Protein AF-A0A2I0J8T8-F1 (afdb_monomer_lite)

Foldseek 3Di:
DDDDPPPPPDPDQDFCVVWKDWDDDPPQWDQDDRRNDIGWDQDPVGTTDMDTPDADPDDDDDDDDWDDAAAPAPDKDKDKDWDDDDDIDIDIDIDHGHNHDDGD

Radius of gyration: 17.49 Å; chains: 1; bounding box: 61×31×38 Å

Sequence (104 aa):
MLVMISLLVAPSTGNFYQDFDIMWGDGRAKILNNGELLTLSLDKASGSGFQSKNQYLFGNIDMQIKLVPRNSAGTVTAYYMRSEGMAWDEIDFERQGATVSHVV

Structure (mmCIF, N/CA/C/O backbone):
data_AF-A0A2I0J8T8-F1
#
_entry.id   AF-A0A2I0J8T8-F1
#
loop_
_atom_site.group_PDB
_atom_site.id
_atom_site.type_symbol
_atom_site.label_atom_id
_atom_site.label_alt_id
_atom_site.label_comp_id
_atom_site.label_asym_id
_atom_site.label_entity_id
_atom_site.label_seq_id
_atom_site.pdbx_PDB_ins_code
_atom_site.Cartn_x
_atom_site.Cartn_y
_atom_site.Cartn_z
_atom_site.occupancy
_atom_site.B_iso_or_equiv
_atom_site.auth_seq_id
_atom_site.auth_comp_id
_atom_site.auth_asym_id
_atom_site.auth_atom_id
_atom_site.pdbx_PDB_model_num
ATOM 1 N N . MET A 1 1 ? -46.790 -12.731 14.533 1.00 46.28 1 MET A N 1
ATOM 2 C CA . MET A 1 1 ? -46.342 -11.585 13.716 1.00 46.28 1 MET A CA 1
ATOM 3 C C . MET A 1 1 ? -44.829 -11.512 13.839 1.00 46.28 1 MET A C 1
ATOM 5 O O . MET A 1 1 ? -44.342 -11.145 14.898 1.00 46.28 1 MET A O 1
ATOM 9 N N . LEU A 1 2 ? -44.097 -12.003 12.836 1.00 45.06 2 LEU A N 1
ATOM 10 C CA . LEU A 1 2 ? -42.633 -11.974 12.823 1.00 45.06 2 LEU A CA 1
ATOM 11 C C . LEU A 1 2 ? -42.210 -10.560 12.405 1.00 45.06 2 LEU A C 1
ATOM 13 O O . LEU A 1 2 ? -42.521 -10.139 11.293 1.00 45.06 2 LEU A O 1
ATOM 17 N N . VAL A 1 3 ? -41.583 -9.802 13.303 1.00 49.06 3 VAL A N 1
ATOM 18 C CA . VAL A 1 3 ? -41.087 -8.456 12.989 1.00 49.06 3 VAL A CA 1
ATOM 19 C C . VAL A 1 3 ? -39.711 -8.615 12.347 1.00 49.06 3 VAL A C 1
ATOM 21 O O . VAL A 1 3 ? -38.715 -8.806 13.036 1.00 49.06 3 VAL A O 1
ATOM 24 N N . ME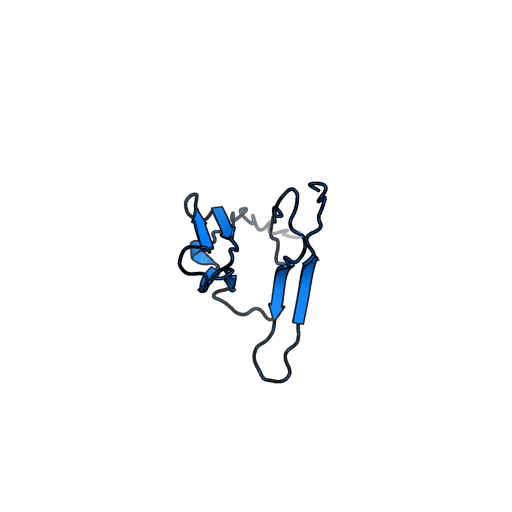T A 1 4 ? -39.663 -8.591 11.015 1.00 57.09 4 MET A N 1
ATOM 25 C CA . MET A 1 4 ? -38.415 -8.427 10.268 1.00 57.09 4 MET A CA 1
ATOM 26 C C . MET A 1 4 ? -37.959 -6.975 10.442 1.00 57.09 4 MET A C 1
ATOM 28 O O . MET A 1 4 ? -38.524 -6.070 9.834 1.00 57.09 4 MET A O 1
ATOM 32 N N . ILE A 1 5 ? -36.969 -6.742 11.305 1.00 65.81 5 ILE A N 1
ATOM 33 C CA . ILE A 1 5 ? -36.258 -5.462 11.353 1.00 65.81 5 ILE A CA 1
ATOM 34 C C . ILE A 1 5 ? -35.307 -5.452 10.157 1.00 65.81 5 ILE A C 1
ATOM 36 O O . ILE A 1 5 ? -34.249 -6.079 10.183 1.00 65.81 5 ILE A O 1
ATOM 40 N N . SER A 1 6 ? -35.699 -4.771 9.086 1.00 62.75 6 SER A N 1
ATOM 41 C CA . SER A 1 6 ? -34.818 -4.485 7.957 1.00 62.75 6 SER A CA 1
ATOM 42 C C . SER A 1 6 ? -33.795 -3.440 8.406 1.00 62.75 6 SER A C 1
ATOM 44 O O . SER A 1 6 ? -34.088 -2.246 8.464 1.00 62.75 6 SER A O 1
ATOM 46 N N . LEU A 1 7 ? -32.591 -3.888 8.762 1.00 64.12 7 LEU A N 1
ATOM 47 C CA . LEU A 1 7 ? -31.442 -3.008 8.950 1.00 64.12 7 LEU A CA 1
ATOM 48 C C . LEU A 1 7 ? -31.077 -2.416 7.585 1.00 64.12 7 LEU A C 1
ATOM 50 O O . LEU A 1 7 ? -30.547 -3.106 6.717 1.00 64.12 7 LEU A O 1
ATOM 54 N N . LEU A 1 8 ? -31.395 -1.137 7.387 1.00 57.38 8 LEU A N 1
ATOM 55 C CA . LEU A 1 8 ? -30.875 -0.353 6.272 1.00 57.38 8 LEU A CA 1
ATOM 56 C C . LEU A 1 8 ? -29.373 -0.161 6.504 1.00 57.38 8 LEU A C 1
ATOM 58 O O . LEU A 1 8 ? -28.953 0.772 7.185 1.00 57.38 8 LEU A O 1
ATOM 62 N N . VAL A 1 9 ? -28.563 -1.071 5.969 1.00 62.88 9 VAL A N 1
ATOM 63 C CA . VAL A 1 9 ? -27.120 -0.857 5.859 1.00 62.88 9 VAL A CA 1
ATOM 64 C C . VAL A 1 9 ? -26.930 0.160 4.740 1.00 62.88 9 VAL A C 1
ATOM 66 O O . VAL A 1 9 ? -27.080 -0.162 3.563 1.00 62.88 9 VAL A O 1
ATOM 69 N N . ALA A 1 10 ? -26.679 1.418 5.106 1.00 58.41 10 ALA A N 1
ATOM 70 C CA . ALA A 1 10 ? -26.243 2.409 4.135 1.00 58.41 10 ALA A CA 1
ATOM 71 C C . ALA A 1 10 ? -24.920 1.919 3.521 1.00 58.41 10 ALA A C 1
ATOM 73 O O . ALA A 1 10 ? -24.044 1.486 4.276 1.00 58.41 10 ALA A O 1
ATOM 74 N N . PRO A 1 11 ? -24.748 1.958 2.189 1.00 55.84 11 PRO A N 1
ATOM 75 C CA . PRO A 1 11 ? -23.462 1.641 1.593 1.00 55.84 11 PRO A CA 1
ATOM 76 C C . PRO A 1 11 ? -22.453 2.691 2.068 1.00 55.84 11 PRO A C 1
ATOM 78 O O . PRO A 1 11 ? -22.497 3.839 1.630 1.00 55.84 11 PRO A O 1
ATOM 81 N N . SER A 1 12 ? -21.567 2.326 2.995 1.00 60.94 12 SER A N 1
ATOM 82 C CA . SER A 1 12 ? -20.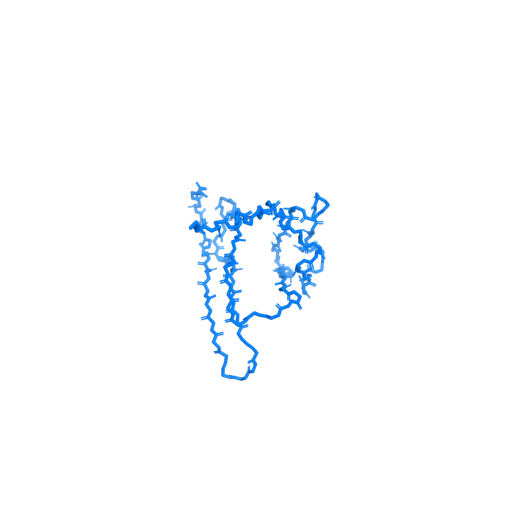395 3.145 3.279 1.00 60.94 12 SER A CA 1
ATOM 83 C C . SER A 1 12 ? -19.392 2.887 2.165 1.00 60.94 12 SER A C 1
ATOM 85 O O . SER A 1 12 ? -18.817 1.804 2.072 1.00 60.94 12 SER A O 1
ATOM 87 N N . THR A 1 13 ? -19.188 3.869 1.297 1.00 70.44 13 THR A N 1
ATOM 88 C CA . THR A 1 13 ? -18.008 3.887 0.435 1.00 70.44 13 THR A CA 1
ATOM 89 C C . THR A 1 13 ? -16.785 3.989 1.345 1.00 70.44 13 THR A C 1
ATOM 91 O O . THR A 1 13 ? -16.658 4.978 2.070 1.00 70.44 13 THR A O 1
ATOM 94 N N . GLY A 1 14 ? -15.938 2.955 1.360 1.00 83.62 14 GLY A N 1
ATOM 95 C CA . GLY A 1 14 ? -14.708 2.944 2.158 1.00 83.62 14 GLY A CA 1
ATOM 96 C C . GLY A 1 14 ? -13.821 4.147 1.834 1.00 83.62 14 GLY A C 1
ATOM 97 O O . GLY A 1 14 ? -13.859 4.670 0.716 1.00 83.62 14 GLY A O 1
ATOM 98 N N . ASN A 1 15 ? -13.044 4.610 2.812 1.00 95.12 15 ASN A N 1
ATOM 99 C CA . ASN A 1 15 ? -12.185 5.778 2.651 1.00 95.12 15 ASN A CA 1
ATOM 100 C C . ASN A 1 15 ? -10.770 5.444 3.117 1.00 95.12 15 ASN A C 1
ATOM 102 O O . ASN A 1 15 ? -10.523 5.225 4.302 1.00 95.12 15 ASN A O 1
ATOM 106 N N . PHE A 1 16 ? -9.809 5.481 2.197 1.00 97.12 16 PHE A N 1
ATOM 107 C CA . PHE A 1 16 ? -8.430 5.098 2.486 1.00 97.12 16 PHE A CA 1
ATOM 108 C C . PHE A 1 16 ? -7.784 5.936 3.596 1.00 97.12 16 PHE A C 1
ATOM 110 O O . PHE A 1 16 ? -6.950 5.403 4.319 1.00 97.12 16 PHE A O 1
ATOM 117 N N . TYR A 1 17 ? -8.177 7.204 3.795 1.00 97.56 17 TYR A N 1
ATOM 118 C CA . TYR A 1 17 ? -7.668 7.995 4.923 1.00 97.56 17 TYR A CA 1
ATOM 119 C C . TYR A 1 17 ? -8.192 7.517 6.272 1.00 97.56 17 TYR A C 1
ATOM 121 O O . TYR A 1 17 ? -7.548 7.768 7.289 1.00 97.56 17 TYR A O 1
ATOM 129 N N . GLN A 1 18 ? -9.364 6.890 6.312 1.00 96.44 18 GLN A N 1
ATOM 130 C CA . GLN A 1 18 ? -9.953 6.370 7.542 1.00 96.44 18 GLN A CA 1
ATOM 131 C C . GLN A 1 18 ? -9.376 4.996 7.861 1.00 96.44 18 GLN A C 1
ATOM 133 O O . GLN A 1 18 ? -8.946 4.783 8.994 1.00 96.44 18 GLN A O 1
ATOM 138 N N . ASP A 1 19 ? -9.266 4.136 6.852 1.00 95.75 19 ASP A N 1
ATOM 139 C CA . ASP A 1 19 ? -9.067 2.700 7.044 1.00 95.75 19 ASP A CA 1
ATOM 140 C C . ASP A 1 19 ? -7.594 2.253 7.000 1.00 95.75 19 ASP A C 1
ATOM 142 O O . ASP A 1 19 ? -7.244 1.230 7.598 1.00 95.75 19 ASP A O 1
ATOM 146 N N . PHE A 1 20 ? -6.715 3.018 6.338 1.00 97.38 20 PHE A N 1
ATOM 147 C CA . PHE A 1 20 ? -5.335 2.605 6.058 1.00 97.38 20 PHE A CA 1
ATOM 148 C C . PHE A 1 20 ? -4.296 3.690 6.360 1.00 97.38 20 PHE A C 1
ATOM 150 O O . PHE A 1 20 ? -4.573 4.887 6.286 1.00 97.38 20 PHE A O 1
ATOM 157 N N . ASP A 1 21 ? -3.074 3.246 6.649 1.00 98.06 21 ASP A N 1
ATOM 158 C CA . ASP A 1 21 ? -1.877 4.076 6.760 1.00 98.06 21 ASP A CA 1
ATOM 159 C C . ASP A 1 21 ? -0.868 3.715 5.665 1.00 98.06 21 ASP A C 1
ATOM 161 O O . ASP A 1 21 ? -0.654 2.543 5.343 1.00 98.06 21 ASP A O 1
ATOM 165 N N . ILE A 1 22 ? -0.194 4.726 5.113 1.00 98.19 22 ILE A N 1
ATOM 166 C CA . ILE A 1 22 ? 0.955 4.518 4.226 1.00 98.19 22 ILE A CA 1
ATOM 167 C C . ILE A 1 22 ? 2.165 4.158 5.088 1.00 98.19 22 ILE A C 1
ATOM 169 O O . ILE A 1 22 ? 2.585 4.951 5.927 1.00 98.19 22 ILE A O 1
ATOM 173 N N . MET A 1 23 ? 2.748 2.984 4.851 1.00 97.50 23 MET A N 1
ATOM 174 C CA . MET A 1 23 ? 3.875 2.476 5.641 1.00 97.50 23 MET A CA 1
ATOM 175 C C . MET A 1 23 ? 5.222 2.911 5.093 1.00 97.50 23 MET A C 1
ATOM 177 O O . MET A 1 23 ? 6.128 3.264 5.844 1.00 97.50 23 MET A O 1
ATOM 181 N N . TRP A 1 24 ? 5.368 2.877 3.772 1.00 97.81 24 TRP A N 1
ATOM 182 C CA . TRP A 1 24 ? 6.633 3.171 3.117 1.00 97.81 24 TRP A CA 1
ATOM 183 C C . TRP A 1 24 ? 6.416 3.551 1.652 1.00 97.81 24 TRP A C 1
ATOM 185 O O . TRP A 1 24 ? 5.362 3.301 1.062 1.00 97.81 24 TRP A O 1
ATOM 195 N N . GLY A 1 25 ? 7.439 4.165 1.059 1.00 96.12 25 GLY A N 1
ATOM 196 C CA . GLY A 1 25 ? 7.474 4.477 -0.370 1.00 96.12 25 GLY A CA 1
ATOM 197 C C . GLY A 1 25 ? 7.950 5.881 -0.721 1.00 96.12 25 GLY A C 1
ATOM 198 O O . GLY A 1 25 ? 8.129 6.166 -1.902 1.00 96.12 25 GLY A O 1
ATOM 199 N N . ASP A 1 26 ? 8.179 6.760 0.260 1.00 95.81 26 ASP A N 1
ATOM 200 C CA . ASP A 1 26 ? 8.792 8.080 0.027 1.00 95.81 26 ASP A CA 1
ATOM 201 C C . ASP A 1 26 ? 8.089 8.860 -1.111 1.00 95.81 26 ASP A C 1
ATOM 203 O O . ASP A 1 26 ? 8.657 9.187 -2.151 1.00 95.81 26 ASP A O 1
ATOM 207 N N . GLY A 1 27 ? 6.768 9.027 -0.974 1.00 96.62 27 GLY A N 1
ATOM 208 C CA . GLY A 1 27 ? 5.914 9.672 -1.979 1.00 96.62 27 GLY A CA 1
ATOM 209 C C . GLY A 1 27 ? 5.414 8.771 -3.119 1.00 96.62 27 GLY A C 1
ATOM 210 O O . GLY A 1 27 ? 4.634 9.241 -3.948 1.00 96.62 27 GLY A O 1
ATOM 211 N N . ARG A 1 28 ? 5.799 7.489 -3.164 1.00 98.19 28 ARG A N 1
ATOM 212 C CA . ARG A 1 28 ? 5.311 6.485 -4.141 1.00 98.19 28 ARG A CA 1
ATOM 213 C C . ARG A 1 28 ? 4.012 5.788 -3.738 1.00 98.19 28 ARG A C 1
ATOM 215 O O . ARG A 1 28 ? 3.468 5.007 -4.510 1.00 98.19 28 ARG A O 1
ATOM 222 N N . ALA A 1 29 ? 3.513 6.040 -2.535 1.00 98.31 29 ALA A N 1
ATOM 223 C CA . ALA A 1 29 ? 2.140 5.737 -2.152 1.00 98.31 29 ALA A CA 1
ATOM 224 C C . ALA A 1 29 ? 1.405 7.062 -1.965 1.00 98.31 29 ALA A C 1
ATOM 226 O O . ALA A 1 29 ? 1.925 7.971 -1.312 1.00 98.31 29 ALA A O 1
ATOM 227 N N . LYS A 1 30 ? 0.223 7.196 -2.567 1.00 98.00 30 LYS A N 1
ATOM 228 C CA . LYS A 1 30 ? -0.594 8.410 -2.466 1.00 98.00 30 LYS A CA 1
ATOM 229 C C . LYS A 1 30 ? -2.061 8.053 -2.372 1.00 98.00 30 LYS A C 1
ATOM 231 O O . LYS A 1 30 ? -2.561 7.289 -3.193 1.00 98.00 30 LYS A O 1
ATOM 236 N N . ILE A 1 31 ? -2.737 8.671 -1.415 1.00 98.19 31 ILE A N 1
ATOM 237 C CA . ILE A 1 31 ? -4.192 8.681 -1.344 1.00 98.19 31 ILE A CA 1
ATOM 238 C C . ILE A 1 31 ? -4.670 9.953 -2.049 1.00 98.19 31 ILE A C 1
ATOM 240 O O . ILE A 1 31 ? -4.201 11.052 -1.748 1.00 98.19 31 ILE A O 1
ATOM 244 N N . LEU A 1 32 ? -5.556 9.782 -3.022 1.00 97.44 32 LEU A N 1
ATOM 245 C CA . LEU A 1 32 ? -6.088 10.808 -3.914 1.00 97.44 32 LEU A CA 1
ATOM 246 C C . LEU A 1 32 ? -7.618 10.854 -3.797 1.00 97.44 32 LEU A C 1
ATOM 248 O O . LEU A 1 32 ? -8.224 10.032 -3.108 1.00 97.44 32 LEU A O 1
ATOM 252 N N . ASN A 1 33 ? -8.243 11.816 -4.483 1.00 96.69 33 ASN A N 1
ATOM 253 C CA . ASN A 1 33 ? -9.702 11.946 -4.587 1.00 96.69 33 ASN A CA 1
ATOM 254 C C . ASN A 1 33 ? -10.408 11.879 -3.223 1.00 96.69 33 ASN A C 1
ATOM 256 O O . ASN A 1 33 ? -11.335 11.106 -3.029 1.00 96.69 33 ASN A O 1
ATOM 260 N N . ASN A 1 34 ? -9.914 12.647 -2.247 1.00 95.56 34 ASN A N 1
ATOM 261 C CA . ASN A 1 34 ? -10.471 12.697 -0.893 1.00 95.56 34 ASN A CA 1
ATOM 262 C C . ASN A 1 34 ? -10.599 11.321 -0.192 1.00 95.56 34 ASN A C 1
ATOM 264 O O . ASN A 1 34 ? -11.482 11.123 0.642 1.00 95.56 34 ASN A O 1
ATOM 268 N N . GLY A 1 35 ? -9.712 10.372 -0.503 1.00 96.56 35 GLY A N 1
ATOM 269 C CA . GLY A 1 35 ? -9.695 9.053 0.134 1.00 96.56 35 GLY A CA 1
ATOM 270 C C . GLY A 1 35 ? -10.312 7.934 -0.694 1.00 96.56 35 GLY A C 1
ATOM 271 O O . GLY A 1 35 ? -10.377 6.813 -0.209 1.00 96.56 35 GLY A O 1
ATOM 272 N N . GLU A 1 36 ? -10.739 8.201 -1.926 1.00 96.19 36 GLU A N 1
ATOM 273 C CA . GLU A 1 36 ? -11.382 7.198 -2.789 1.00 96.19 36 GLU A CA 1
ATOM 274 C C . GLU A 1 36 ? -10.385 6.354 -3.596 1.00 96.19 36 GLU A C 1
ATOM 276 O O . GLU A 1 36 ? -10.728 5.273 -4.069 1.00 96.19 36 GLU A O 1
ATOM 281 N N . LEU A 1 37 ? -9.149 6.832 -3.781 1.00 96.81 37 LEU A N 1
ATOM 282 C CA . LEU A 1 37 ? -8.150 6.154 -4.607 1.00 96.81 37 LEU A CA 1
ATOM 283 C C . LEU A 1 37 ? -6.794 6.103 -3.914 1.00 96.81 37 LEU A C 1
ATOM 285 O O . LEU A 1 37 ? -6.206 7.139 -3.613 1.00 96.81 37 LEU A O 1
ATOM 289 N N . LEU A 1 38 ? -6.258 4.897 -3.754 1.00 97.75 38 LEU A N 1
ATOM 290 C CA . LEU A 1 38 ? -4.875 4.666 -3.361 1.00 97.75 38 LEU A CA 1
ATOM 291 C C . LEU A 1 38 ? -4.050 4.264 -4.588 1.00 97.75 38 LEU A C 1
ATOM 293 O O . LEU A 1 38 ? -4.378 3.308 -5.288 1.00 97.75 38 LEU A O 1
ATOM 297 N N . THR A 1 39 ? -2.962 4.986 -4.846 1.00 98.12 39 THR A N 1
ATOM 298 C CA . THR A 1 39 ? -2.002 4.652 -5.906 1.00 98.12 39 THR A CA 1
ATOM 299 C C . THR A 1 39 ? -0.671 4.241 -5.308 1.00 98.12 39 THR A C 1
ATOM 301 O O . THR A 1 39 ? -0.141 4.965 -4.462 1.00 98.12 39 THR A O 1
ATOM 304 N N . LEU A 1 40 ? -0.111 3.143 -5.811 1.00 98.31 40 LEU A N 1
ATOM 305 C CA . LEU A 1 40 ? 1.242 2.684 -5.516 1.00 98.31 40 LEU A CA 1
ATOM 306 C C . LEU A 1 40 ? 2.099 2.759 -6.784 1.00 98.31 40 LEU A C 1
ATOM 308 O O . LEU A 1 40 ? 1.621 2.477 -7.885 1.00 98.31 40 LEU A O 1
ATOM 312 N N . SER A 1 41 ? 3.366 3.129 -6.635 1.00 97.44 41 SER A N 1
ATOM 313 C CA . SER A 1 41 ? 4.361 3.100 -7.698 1.00 97.44 41 SER A CA 1
ATOM 314 C C . SER A 1 41 ? 5.658 2.449 -7.228 1.00 97.44 41 SER A C 1
ATOM 316 O O . SER A 1 41 ? 5.987 2.412 -6.045 1.00 97.44 41 SER A O 1
ATOM 318 N N . LEU A 1 42 ? 6.398 1.923 -8.196 1.00 97.38 42 LEU A N 1
ATOM 319 C CA . LEU A 1 42 ? 7.680 1.264 -8.006 1.00 97.38 42 LEU A CA 1
ATOM 320 C C . LEU A 1 42 ? 8.657 1.839 -9.022 1.00 97.38 42 LEU A C 1
ATOM 322 O O . LEU A 1 42 ? 8.333 1.970 -10.205 1.00 97.38 42 LEU A O 1
ATOM 326 N N . ASP A 1 43 ? 9.855 2.166 -8.562 1.00 96.38 43 ASP A N 1
ATOM 327 C CA . ASP A 1 43 ? 10.984 2.507 -9.415 1.00 96.38 43 ASP A CA 1
ATOM 328 C C . ASP A 1 43 ? 12.256 1.806 -8.917 1.00 96.38 43 ASP A C 1
ATOM 330 O O . ASP A 1 43 ? 12.213 0.912 -8.074 1.00 96.38 43 ASP A O 1
ATOM 334 N N . LYS A 1 44 ? 13.409 2.181 -9.475 1.00 96.69 44 LYS A N 1
ATOM 335 C CA . LYS A 1 44 ? 14.691 1.565 -9.109 1.00 96.69 44 LYS A CA 1
ATOM 336 C C . LYS A 1 44 ? 15.132 1.864 -7.675 1.00 96.69 44 LYS A C 1
ATOM 338 O O . LYS A 1 44 ? 16.009 1.165 -7.181 1.00 96.69 44 LYS A O 1
ATOM 343 N N . ALA A 1 45 ? 14.611 2.920 -7.055 1.00 97.12 45 ALA A N 1
ATOM 344 C CA . ALA A 1 45 ? 14.991 3.309 -5.706 1.00 97.12 45 ALA A CA 1
ATOM 345 C C . ALA A 1 45 ? 14.159 2.559 -4.663 1.00 97.12 45 ALA A C 1
ATOM 347 O O . ALA A 1 45 ? 14.717 2.093 -3.674 1.00 97.12 45 ALA A O 1
ATOM 348 N N . SER A 1 46 ? 12.842 2.449 -4.866 1.00 97.25 46 SER A N 1
ATOM 349 C CA . SER A 1 46 ? 11.950 1.733 -3.947 1.00 97.25 46 SER A CA 1
ATOM 350 C C . SER A 1 46 ? 10.574 1.452 -4.561 1.00 97.25 46 SER A C 1
ATOM 352 O O . SER A 1 46 ? 10.176 2.065 -5.555 1.00 97.25 46 SER A O 1
ATOM 354 N N . GLY A 1 47 ? 9.836 0.536 -3.935 1.00 97.50 47 GLY A N 1
ATOM 355 C CA . GLY A 1 47 ? 8.389 0.367 -4.114 1.00 97.50 47 GLY A CA 1
ATOM 356 C C . GLY A 1 47 ? 7.570 1.269 -3.188 1.00 97.50 47 GLY A C 1
ATOM 357 O O . GLY A 1 47 ? 8.045 2.312 -2.731 1.00 97.50 47 GLY A O 1
ATOM 358 N N . SER A 1 48 ? 6.355 0.830 -2.860 1.00 98.56 48 SER A N 1
ATOM 359 C CA . SER A 1 48 ? 5.548 1.420 -1.795 1.00 98.56 48 SER A CA 1
ATOM 360 C C . SER A 1 48 ? 4.537 0.436 -1.210 1.00 98.56 48 SER A C 1
ATOM 362 O O . SER A 1 48 ? 4.241 -0.597 -1.811 1.00 98.56 48 SER A O 1
ATOM 364 N N . GLY A 1 49 ? 4.005 0.759 -0.031 1.00 98.19 49 GLY A N 1
ATOM 365 C CA . GLY A 1 49 ? 3.035 -0.091 0.650 1.00 98.19 49 GLY A CA 1
ATOM 366 C C . GLY A 1 49 ? 2.220 0.638 1.711 1.00 98.19 49 GLY A C 1
ATOM 367 O O . GLY A 1 49 ? 2.569 1.729 2.173 1.00 98.19 49 GLY A O 1
ATOM 368 N N . PHE A 1 50 ? 1.117 0.010 2.092 1.00 98.19 50 PHE A N 1
ATOM 369 C CA . PHE A 1 50 ? 0.142 0.501 3.058 1.00 98.19 50 PHE A CA 1
ATOM 370 C 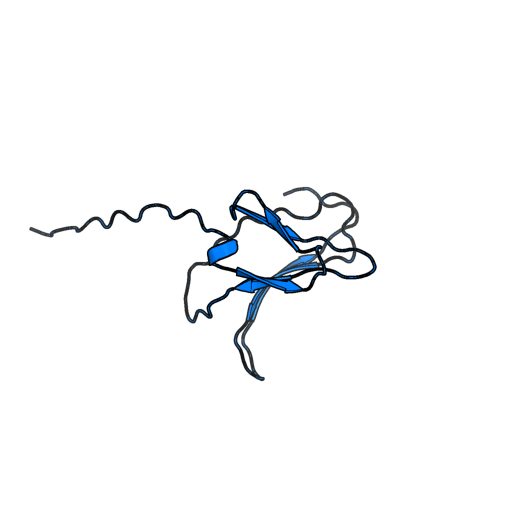C . PHE A 1 50 ? -0.322 -0.653 3.951 1.00 98.19 50 PHE A C 1
ATOM 372 O O . PHE A 1 50 ? -0.140 -1.815 3.593 1.00 98.19 50 PHE A O 1
ATOM 379 N N . GLN A 1 51 ? -0.912 -0.338 5.100 1.00 97.88 51 GLN A N 1
ATOM 380 C CA . GLN A 1 51 ? -1.494 -1.329 6.007 1.00 97.88 51 GLN A CA 1
ATOM 381 C C . GLN A 1 51 ? -2.804 -0.817 6.601 1.00 97.88 51 GLN A C 1
ATOM 383 O O . GLN A 1 51 ? -3.016 0.395 6.676 1.00 97.88 51 GLN A O 1
ATOM 388 N N . SER A 1 52 ? -3.687 -1.722 7.023 1.00 97.06 52 SER A N 1
ATOM 389 C CA . SER A 1 52 ? -4.894 -1.334 7.752 1.00 97.06 52 SER A CA 1
ATOM 390 C C . SER A 1 52 ? -4.529 -0.764 9.119 1.00 97.06 52 SER A C 1
ATOM 392 O O . SER A 1 52 ? -3.594 -1.227 9.770 1.00 97.06 52 SER A O 1
ATOM 394 N N . LYS A 1 53 ? -5.291 0.225 9.587 1.00 96.94 53 LYS A N 1
ATOM 395 C CA . LYS A 1 53 ? -5.088 0.788 10.934 1.00 96.94 53 LYS A CA 1
ATOM 396 C C . LYS A 1 53 ? -5.492 -0.166 12.048 1.00 96.94 53 LYS A C 1
ATOM 398 O O . LYS A 1 53 ? -4.975 -0.088 13.157 1.00 96.94 53 LYS A O 1
ATOM 403 N N . ASN A 1 54 ? -6.444 -1.043 11.746 1.00 95.69 54 ASN A N 1
ATOM 404 C CA . ASN A 1 54 ? -6.981 -2.017 12.681 1.00 95.69 54 ASN A CA 1
ATOM 405 C C . ASN A 1 54 ? -6.570 -3.430 12.272 1.00 95.69 54 ASN A C 1
ATOM 407 O O . ASN A 1 54 ? -6.382 -3.722 11.087 1.00 95.69 54 ASN A O 1
ATOM 411 N N . GLN A 1 55 ? -6.501 -4.303 13.271 1.00 96.25 55 GLN A N 1
ATOM 412 C CA . GLN A 1 55 ? -6.402 -5.744 13.091 1.00 96.25 55 GLN A CA 1
ATOM 413 C C . GLN A 1 55 ? -7.800 -6.362 13.123 1.00 96.25 55 GLN A C 1
ATOM 415 O O . GLN A 1 55 ? -8.680 -5.899 13.853 1.00 96.25 55 GLN A O 1
ATOM 420 N N . TYR A 1 56 ? -7.992 -7.433 12.359 1.00 94.69 56 TYR A N 1
ATOM 421 C CA . TYR A 1 56 ? -9.272 -8.121 12.248 1.00 94.69 56 TYR A CA 1
ATOM 422 C C . TYR A 1 56 ? -9.071 -9.618 12.454 1.00 94.69 56 TYR A C 1
ATOM 424 O O . TYR A 1 56 ? -8.195 -10.215 11.838 1.00 94.69 56 TYR A O 1
ATOM 432 N N . LEU A 1 57 ? -9.902 -10.224 13.305 1.00 95.00 57 LEU A N 1
ATOM 433 C CA . LEU A 1 57 ? -9.929 -11.680 13.477 1.00 95.00 57 LEU A CA 1
ATOM 434 C C . LEU A 1 57 ? -10.822 -12.351 12.422 1.00 95.00 57 LEU A C 1
ATOM 436 O O . LEU A 1 57 ? -10.506 -13.427 11.927 1.00 95.00 57 LEU A O 1
ATOM 440 N N . PHE A 1 58 ? -11.925 -11.690 12.063 1.00 93.69 58 PHE A N 1
ATOM 441 C CA . PHE A 1 58 ? -12.859 -12.104 11.019 1.00 93.69 58 PHE A CA 1
ATOM 442 C C . PHE A 1 58 ? -13.358 -10.865 10.274 1.00 93.69 58 PHE A C 1
ATOM 444 O O . PHE A 1 58 ? -13.529 -9.806 10.881 1.00 93.69 58 PHE A O 1
ATOM 451 N N . GLY A 1 59 ? -13.644 -10.993 8.983 1.00 88.56 59 GLY A N 1
ATOM 452 C CA . GLY A 1 59 ? -14.198 -9.900 8.195 1.00 88.56 59 GLY A CA 1
ATOM 453 C C . GLY A 1 59 ? -14.470 -10.303 6.754 1.00 88.56 59 GLY A C 1
ATOM 454 O O . GLY A 1 59 ? -13.964 -11.312 6.268 1.00 88.56 59 GLY A O 1
ATOM 455 N N . ASN A 1 60 ? -15.280 -9.499 6.074 1.00 90.88 60 ASN A N 1
ATOM 456 C CA . ASN A 1 60 ? -15.312 -9.470 4.621 1.00 90.88 60 ASN A CA 1
ATOM 457 C C . ASN A 1 60 ? -14.484 -8.262 4.186 1.00 90.88 60 ASN A C 1
ATOM 459 O O . ASN A 1 60 ? -14.754 -7.153 4.645 1.00 90.88 60 ASN A O 1
ATOM 463 N N . ILE A 1 61 ? -13.470 -8.490 3.355 1.00 89.00 61 ILE A N 1
ATOM 464 C CA . ILE A 1 61 ? -12.640 -7.413 2.827 1.00 89.00 61 ILE A CA 1
ATOM 465 C C . ILE A 1 61 ? -12.751 -7.428 1.310 1.00 89.00 61 ILE A C 1
ATOM 467 O O . ILE A 1 61 ? -12.426 -8.426 0.668 1.00 89.00 61 ILE A O 1
ATOM 471 N N . ASP A 1 62 ? -13.220 -6.314 0.763 1.00 90.12 62 ASP A N 1
ATOM 472 C CA . ASP A 1 62 ? -13.3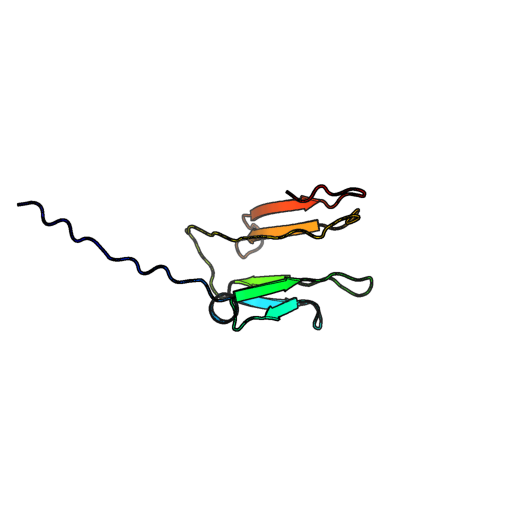89 -6.088 -0.666 1.00 90.12 62 ASP A CA 1
ATOM 473 C C . ASP A 1 62 ? -12.458 -4.955 -1.108 1.00 90.12 62 ASP A C 1
ATOM 475 O O . ASP A 1 62 ? -12.347 -3.929 -0.431 1.00 90.12 62 ASP A O 1
ATOM 479 N N . MET A 1 63 ? -11.755 -5.153 -2.223 1.00 91.31 63 MET A N 1
ATOM 480 C CA . MET A 1 63 ? -10.887 -4.137 -2.806 1.00 91.31 63 MET A CA 1
ATOM 481 C C . MET A 1 63 ? -10.906 -4.230 -4.327 1.00 91.31 63 MET A C 1
ATOM 483 O O . MET A 1 63 ? -10.636 -5.280 -4.911 1.00 91.31 63 MET A O 1
ATOM 487 N N . GLN A 1 64 ? -11.152 -3.097 -4.981 1.00 94.69 64 GLN A N 1
ATOM 488 C CA . GLN A 1 64 ? -10.988 -2.975 -6.425 1.00 94.69 64 GLN A CA 1
ATOM 489 C C . GLN A 1 64 ? -9.536 -2.623 -6.746 1.00 94.69 64 GLN A C 1
ATOM 491 O O . GLN A 1 64 ? -9.039 -1.570 -6.347 1.00 94.69 64 GLN A O 1
ATOM 496 N N . ILE A 1 65 ? -8.855 -3.500 -7.484 1.00 94.88 65 ILE A N 1
ATOM 497 C CA . ILE A 1 65 ? -7.431 -3.356 -7.801 1.00 94.88 65 ILE A CA 1
ATOM 498 C C . ILE A 1 65 ? -7.257 -3.235 -9.311 1.00 94.88 65 ILE A C 1
ATOM 500 O O . ILE A 1 65 ? -7.659 -4.113 -10.072 1.00 94.88 65 ILE A O 1
ATOM 504 N N . LYS A 1 66 ? -6.593 -2.160 -9.745 1.00 94.88 66 LYS A N 1
ATOM 505 C CA . LYS A 1 66 ? -6.138 -1.994 -11.127 1.00 94.88 66 LYS A CA 1
ATOM 506 C C . LYS A 1 66 ? -4.634 -2.223 -11.210 1.00 94.88 66 LYS A C 1
ATOM 508 O O . LYS A 1 66 ? -3.854 -1.494 -10.604 1.00 94.88 66 LYS A O 1
ATOM 513 N N . LEU A 1 67 ? -4.240 -3.212 -12.004 1.00 93.31 67 LEU A N 1
ATOM 514 C CA . LEU A 1 67 ? -2.846 -3.625 -12.145 1.00 93.31 67 LEU A CA 1
ATOM 515 C C . LEU A 1 67 ? -2.045 -2.723 -13.092 1.00 93.31 67 LEU A C 1
ATOM 517 O O . LEU A 1 67 ? -2.596 -2.036 -13.960 1.00 93.31 67 LEU A O 1
ATOM 521 N N . VAL A 1 68 ? -0.717 -2.775 -12.947 1.00 91.50 68 VAL A N 1
ATOM 522 C CA . VAL A 1 68 ? 0.228 -2.080 -13.829 1.00 91.50 68 VAL A CA 1
ATOM 523 C C . VAL A 1 68 ? 0.074 -2.607 -15.264 1.00 91.50 68 VAL A C 1
ATOM 525 O O . VAL A 1 68 ? 0.243 -3.807 -15.496 1.00 91.50 68 VAL A O 1
ATOM 528 N N . PRO A 1 69 ? -0.238 -1.744 -16.247 1.00 90.56 69 PRO A N 1
ATOM 529 C CA . PRO A 1 69 ? -0.444 -2.182 -17.619 1.00 90.56 69 PRO A CA 1
ATOM 530 C C . PRO A 1 69 ? 0.887 -2.444 -18.338 1.00 90.56 69 PRO A C 1
ATOM 532 O O . PRO A 1 69 ? 1.931 -1.904 -17.973 1.00 90.56 69 PRO A O 1
ATOM 535 N N . ARG A 1 70 ? 0.817 -3.168 -19.463 1.00 89.06 70 ARG A N 1
ATOM 536 C CA . ARG A 1 70 ? 1.948 -3.445 -20.371 1.00 89.06 70 ARG A CA 1
ATOM 537 C C . ARG A 1 70 ? 3.034 -4.308 -19.712 1.00 89.06 70 ARG A C 1
ATOM 539 O O . ARG A 1 70 ? 2.716 -5.365 -19.175 1.00 89.06 70 ARG A O 1
ATOM 546 N N . ASN A 1 71 ? 4.299 -3.909 -19.849 1.00 92.44 71 ASN A N 1
ATOM 547 C CA . ASN A 1 71 ? 5.439 -4.643 -19.331 1.00 92.44 71 ASN A CA 1
ATOM 548 C C . ASN A 1 71 ? 5.618 -4.332 -17.845 1.00 92.44 71 ASN A C 1
ATOM 550 O O . ASN A 1 71 ? 6.084 -3.253 -17.480 1.00 92.44 71 ASN A O 1
ATOM 554 N N . SER A 1 72 ? 5.258 -5.305 -17.022 1.00 93.56 72 SER A N 1
ATOM 555 C CA . SER A 1 72 ? 5.430 -5.307 -15.571 1.00 93.56 72 SER A CA 1
ATOM 556 C C . SER A 1 72 ? 6.262 -6.512 -15.118 1.00 93.56 72 SER A C 1
ATOM 558 O O . SER A 1 72 ? 6.209 -6.909 -13.956 1.00 93.56 72 SER A O 1
ATOM 560 N N . ALA A 1 73 ? 7.032 -7.116 -16.033 1.00 94.81 73 ALA A N 1
ATOM 561 C CA . ALA A 1 73 ? 7.857 -8.281 -15.740 1.00 94.81 73 ALA A CA 1
ATOM 562 C C . ALA A 1 73 ? 8.797 -8.013 -14.555 1.00 94.81 73 ALA A C 1
ATOM 564 O O . ALA A 1 73 ? 9.478 -6.989 -14.510 1.00 94.81 73 ALA A O 1
ATOM 565 N N . GLY A 1 74 ? 8.827 -8.951 -13.606 1.00 94.00 74 GLY A N 1
ATOM 566 C CA . GLY A 1 74 ? 9.645 -8.845 -12.395 1.00 94.00 74 GLY A CA 1
ATOM 567 C C . GLY A 1 74 ? 9.040 -7.979 -11.287 1.00 94.00 74 GLY A C 1
ATOM 568 O O . GLY A 1 74 ? 9.699 -7.765 -10.275 1.00 94.00 74 GLY A O 1
ATOM 569 N N . THR A 1 75 ? 7.808 -7.491 -11.452 1.00 95.75 75 THR A N 1
ATOM 570 C CA . THR A 1 75 ? 7.054 -6.830 -10.379 1.00 95.75 75 THR A CA 1
ATOM 571 C C . THR A 1 75 ? 6.030 -7.781 -9.767 1.00 95.75 75 THR A C 1
ATOM 573 O O . THR A 1 75 ? 5.476 -8.634 -10.466 1.00 95.75 75 THR A O 1
ATOM 576 N N . VAL A 1 76 ? 5.754 -7.590 -8.478 1.00 96.69 76 VAL A N 1
ATOM 577 C CA . VAL A 1 76 ? 4.653 -8.240 -7.762 1.00 96.69 76 VAL A CA 1
ATOM 578 C C . VAL A 1 76 ? 3.734 -7.144 -7.237 1.00 96.69 76 VAL A C 1
ATOM 580 O O . VAL A 1 76 ? 4.202 -6.198 -6.605 1.00 96.69 76 VAL A O 1
ATOM 583 N N . THR A 1 77 ? 2.434 -7.239 -7.509 1.00 96.94 77 THR A N 1
ATOM 584 C CA . THR A 1 77 ? 1.418 -6.489 -6.756 1.00 96.94 77 THR A CA 1
ATOM 585 C C . THR A 1 77 ? 0.781 -7.449 -5.766 1.00 96.94 77 THR A C 1
ATOM 587 O O . THR A 1 77 ? 0.154 -8.418 -6.192 1.00 96.94 77 THR A O 1
ATOM 590 N N . ALA A 1 78 ? 0.969 -7.188 -4.474 1.00 97.44 78 ALA A N 1
ATOM 591 C CA . ALA A 1 78 ? 0.462 -8.024 -3.396 1.00 97.44 78 ALA A CA 1
ATOM 592 C C . ALA A 1 78 ? -0.657 -7.304 -2.636 1.00 97.44 78 ALA A C 1
ATOM 594 O O . ALA A 1 78 ? -0.545 -6.119 -2.312 1.00 97.44 78 ALA A O 1
ATOM 595 N N . TYR A 1 79 ? -1.721 -8.039 -2.346 1.00 96.56 79 TYR A N 1
ATOM 596 C CA . TYR A 1 79 ? -2.772 -7.660 -1.413 1.00 96.56 79 TYR A CA 1
ATOM 597 C C . TYR A 1 79 ? -3.026 -8.860 -0.510 1.00 96.56 79 TYR A C 1
ATOM 599 O O . TYR A 1 79 ? -3.381 -9.933 -0.994 1.00 96.56 79 TYR A O 1
ATOM 607 N N . TYR A 1 80 ? -2.782 -8.699 0.784 1.00 96.69 80 TYR A N 1
ATOM 608 C CA . TYR A 1 80 ? -2.713 -9.830 1.694 1.00 96.69 80 TYR A CA 1
ATOM 609 C C . TYR A 1 80 ? -3.137 -9.455 3.109 1.00 96.69 80 TYR A C 1
ATOM 611 O O . TYR A 1 80 ? -3.195 -8.280 3.481 1.00 96.69 80 TYR A O 1
ATOM 619 N N . MET A 1 81 ? -3.450 -10.481 3.889 1.00 96.69 81 MET A N 1
ATOM 620 C CA . MET A 1 81 ? -3.726 -10.392 5.317 1.00 96.69 81 MET A CA 1
ATOM 621 C C . MET A 1 81 ? -2.708 -11.234 6.059 1.00 96.69 81 MET A C 1
ATOM 623 O O . MET A 1 81 ? -2.439 -12.362 5.659 1.00 96.69 81 MET A O 1
ATOM 627 N N . ARG A 1 82 ? -2.194 -10.703 7.164 1.00 95.75 82 ARG A N 1
ATOM 628 C CA . ARG A 1 82 ? -1.180 -11.363 7.977 1.00 95.75 82 ARG A CA 1
ATOM 629 C C . ARG A 1 82 ? -1.444 -11.106 9.457 1.00 95.75 82 ARG A C 1
ATOM 631 O O . ARG A 1 82 ? -1.708 -9.962 9.830 1.00 95.75 82 ARG A O 1
ATOM 638 N N . SER A 1 83 ? -1.352 -12.135 10.297 1.00 96.25 83 SER A N 1
ATOM 639 C CA . SER A 1 83 ? -1.397 -11.963 11.756 1.00 96.25 83 SER A CA 1
ATOM 640 C C . SER A 1 83 ? -0.050 -11.499 12.333 1.00 96.25 83 SER A C 1
ATOM 642 O O . SER A 1 83 ? 1.006 -11.612 11.711 1.00 96.25 83 SER A O 1
ATOM 644 N N . GLU A 1 84 ? -0.063 -10.925 13.535 1.00 93.81 84 GLU A N 1
ATOM 645 C CA . GLU A 1 84 ? 1.174 -10.544 14.225 1.00 93.81 84 GLU A CA 1
ATOM 646 C C . GLU A 1 84 ? 1.828 -11.740 14.940 1.00 93.81 84 GLU A C 1
ATOM 648 O O . GLU A 1 84 ? 1.181 -12.734 15.263 1.00 93.81 84 GLU A O 1
ATOM 653 N N . GLY A 1 85 ? 3.126 -11.626 15.239 1.00 93.62 85 GLY A N 1
ATOM 654 C CA . GLY A 1 85 ? 3.893 -12.639 15.973 1.00 93.62 85 GLY A CA 1
ATOM 655 C C . GLY A 1 85 ? 4.965 -13.322 15.124 1.00 93.62 85 GLY A C 1
ATOM 656 O O . GLY A 1 85 ? 5.262 -12.886 14.018 1.00 93.62 85 GLY A O 1
ATOM 657 N N . MET A 1 86 ? 5.600 -14.365 15.671 1.00 93.75 86 MET A N 1
ATOM 658 C CA . MET A 1 86 ? 6.675 -15.109 14.986 1.00 93.75 86 MET A CA 1
ATOM 659 C C . MET A 1 86 ? 6.168 -16.289 14.148 1.00 93.75 86 MET A C 1
ATOM 661 O O . MET A 1 86 ? 6.843 -16.700 13.212 1.00 93.75 86 MET A O 1
ATOM 665 N N . ALA A 1 87 ? 5.007 -16.841 14.499 1.00 95.25 87 ALA A N 1
ATOM 666 C CA . ALA A 1 87 ? 4.338 -17.916 13.775 1.00 95.25 87 ALA A CA 1
ATOM 667 C C . ALA A 1 87 ? 2.995 -17.375 13.281 1.00 95.25 87 ALA A C 1
ATOM 669 O O . ALA A 1 87 ? 1.955 -17.661 13.868 1.00 95.25 87 ALA A O 1
ATOM 670 N N . TRP A 1 88 ? 3.063 -16.479 12.298 1.00 96.62 88 TRP A N 1
ATOM 671 C CA . TRP A 1 88 ? 1.879 -15.823 11.768 1.00 96.62 88 TRP A CA 1
ATOM 672 C C . TRP A 1 88 ? 1.177 -16.681 10.720 1.00 96.62 88 TRP A C 1
ATOM 674 O O . TRP A 1 88 ? 1.796 -17.505 10.047 1.00 96.62 88 TRP A O 1
ATOM 684 N N . ASP A 1 89 ? -0.110 -16.409 10.568 1.00 97.12 89 ASP A N 1
ATOM 685 C CA . ASP A 1 89 ? -0.947 -16.902 9.487 1.00 97.12 89 ASP A CA 1
ATOM 686 C C . ASP A 1 89 ? -1.019 -15.828 8.400 1.00 97.12 89 ASP A C 1
ATOM 688 O O . ASP A 1 89 ? -0.995 -14.628 8.703 1.00 97.12 89 ASP A O 1
ATOM 692 N N . GLU A 1 90 ? -1.109 -16.250 7.140 1.00 97.75 90 GLU A N 1
ATOM 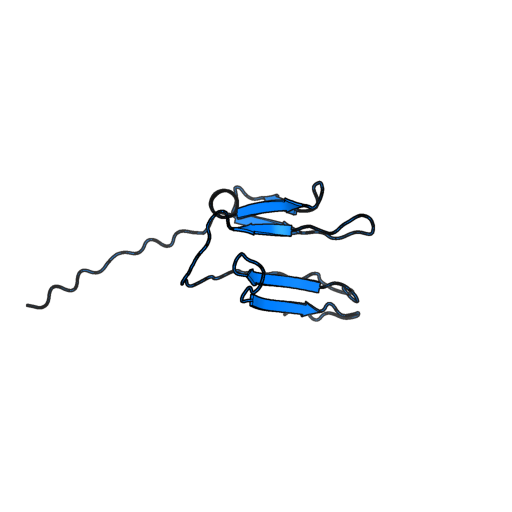693 C CA . GLU A 1 90 ? -1.109 -15.351 5.986 1.00 97.75 90 GLU A CA 1
ATOM 694 C C . GLU A 1 90 ? -2.072 -15.840 4.898 1.00 97.75 90 GLU A C 1
ATOM 696 O O . GLU A 1 90 ? -2.237 -17.044 4.681 1.00 97.75 90 GLU A O 1
ATOM 701 N N . ILE A 1 91 ? -2.746 -14.894 4.246 1.00 97.06 91 ILE A N 1
ATOM 702 C CA . ILE A 1 91 ? -3.610 -15.131 3.088 1.00 97.06 91 ILE A CA 1
ATOM 703 C C . ILE A 1 91 ? -3.235 -14.113 2.017 1.00 97.06 91 ILE A C 1
ATOM 705 O O . ILE A 1 91 ? -3.466 -12.915 2.202 1.00 97.06 91 ILE A O 1
ATOM 709 N N . ASP A 1 92 ? -2.738 -14.607 0.885 1.00 97.06 92 ASP A N 1
ATOM 710 C CA . ASP A 1 92 ? -2.105 -13.785 -0.142 1.00 97.06 92 ASP A CA 1
ATOM 711 C C . ASP A 1 92 ? -2.853 -13.771 -1.471 1.00 97.06 92 ASP A C 1
ATOM 713 O O . ASP A 1 92 ? -3.228 -14.809 -2.024 1.00 97.06 92 ASP A O 1
ATOM 717 N N . PHE A 1 93 ? -2.967 -12.577 -2.048 1.00 96.38 93 PHE A N 1
ATOM 718 C CA . PHE A 1 93 ? -3.220 -12.384 -3.468 1.00 96.38 93 PHE A CA 1
ATOM 719 C C . PHE A 1 93 ? -2.016 -11.691 -4.095 1.00 96.38 93 PHE A C 1
ATOM 721 O O . PHE A 1 93 ? -1.848 -10.475 -3.990 1.00 96.38 93 PHE A O 1
ATOM 728 N N . GLU A 1 94 ? -1.193 -12.468 -4.792 1.00 96.31 94 GLU A N 1
ATOM 729 C CA . GLU A 1 94 ? -0.031 -11.959 -5.512 1.00 96.31 94 GLU A CA 1
ATOM 730 C C . GLU A 1 94 ? -0.257 -12.026 -7.017 1.00 96.31 94 GLU A C 1
ATOM 732 O O . GLU A 1 94 ? -0.418 -13.095 -7.617 1.00 96.31 94 GLU A O 1
ATOM 737 N N . ARG A 1 95 ? -0.222 -10.862 -7.665 1.00 93.44 95 ARG A N 1
ATOM 738 C CA . ARG A 1 95 ? -0.162 -10.797 -9.119 1.00 93.44 95 ARG A CA 1
ATOM 739 C C . ARG A 1 95 ? 1.272 -10.589 -9.570 1.00 93.44 95 ARG A C 1
ATOM 741 O O . ARG A 1 95 ? 1.815 -9.492 -9.447 1.00 93.44 95 ARG A O 1
ATOM 748 N N . GLN A 1 96 ? 1.811 -11.620 -10.211 1.00 93.38 96 GLN A N 1
ATOM 749 C CA . GLN A 1 96 ? 3.069 -11.531 -10.941 1.00 93.38 96 GLN A CA 1
ATOM 750 C C . GLN A 1 96 ? 2.880 -10.778 -12.258 1.00 93.38 96 GLN A C 1
ATOM 752 O O . GLN A 1 96 ? 2.014 -11.118 -13.073 1.00 93.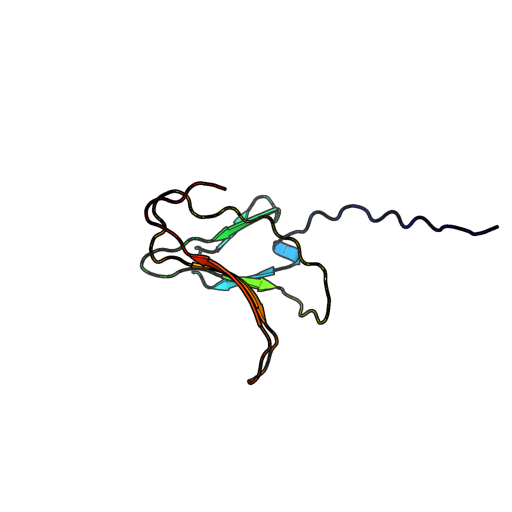38 96 GLN A O 1
ATOM 757 N N . GLY A 1 97 ? 3.684 -9.737 -12.462 1.00 90.88 97 GLY A N 1
ATOM 758 C CA . GLY A 1 97 ? 3.695 -8.978 -13.702 1.00 90.88 97 GLY A CA 1
ATOM 759 C C . GLY A 1 97 ? 4.373 -9.734 -14.848 1.00 90.88 97 GLY A C 1
ATOM 760 O O . GLY A 1 97 ? 5.220 -10.605 -14.642 1.00 90.88 97 GLY A O 1
ATOM 761 N N . ALA A 1 98 ? 3.998 -9.397 -16.081 1.00 88.94 98 ALA A N 1
ATOM 762 C CA . ALA A 1 98 ? 4.464 -10.072 -17.290 1.00 88.94 98 ALA A CA 1
ATOM 763 C C . ALA A 1 98 ? 4.939 -9.065 -18.343 1.00 88.94 98 ALA A C 1
ATOM 765 O O . ALA A 1 98 ? 4.570 -7.890 -18.328 1.00 88.94 98 ALA A O 1
ATOM 766 N N . THR A 1 99 ? 5.743 -9.532 -19.301 1.00 85.06 99 THR A N 1
ATOM 767 C CA . THR A 1 99 ? 6.255 -8.696 -20.401 1.00 85.06 99 THR A CA 1
ATOM 768 C C . THR A 1 99 ? 5.128 -8.165 -21.292 1.00 85.06 99 THR A C 1
ATOM 770 O O . THR A 1 99 ? 5.220 -7.056 -21.816 1.00 85.06 99 THR A O 1
ATOM 773 N N . VAL A 1 100 ? 4.042 -8.934 -21.418 1.00 77.56 100 VAL A N 1
ATOM 774 C CA . VAL A 1 100 ? 2.808 -8.539 -22.104 1.00 77.56 100 VAL A CA 1
ATOM 775 C C . VAL A 1 100 ? 1.630 -8.851 -21.189 1.00 77.56 100 VAL A C 1
ATOM 777 O O . VAL A 1 100 ? 1.091 -9.955 -21.193 1.00 77.56 100 VAL A O 1
ATOM 780 N N . SER A 1 101 ? 1.237 -7.877 -20.377 1.00 61.31 101 SER A N 1
ATOM 781 C CA . SER A 1 101 ? 0.060 -8.011 -19.522 1.00 61.31 101 SER A CA 1
ATOM 782 C C . SER A 1 101 ? -1.197 -7.653 -20.317 1.00 61.31 101 SER A C 1
ATOM 784 O O . SER A 1 101 ? -1.348 -6.506 -20.743 1.00 61.31 101 SER A O 1
ATOM 786 N N . HIS A 1 102 ? -2.104 -8.617 -20.518 1.00 56.69 102 HIS A N 1
ATOM 787 C CA . HIS A 1 102 ? -3.487 -8.290 -20.868 1.00 56.69 102 HIS A CA 1
ATOM 788 C C . HIS A 1 102 ? -4.126 -7.601 -19.661 1.00 56.69 102 HIS A C 1
ATOM 790 O O . HIS A 1 102 ? -4.013 -8.090 -18.536 1.00 56.69 102 HIS A O 1
ATOM 796 N N . VAL A 1 103 ? -4.745 -6.445 -19.903 1.00 54.25 103 VAL A N 1
ATOM 797 C CA . VAL A 1 103 ? -5.588 -5.781 -18.909 1.00 54.25 103 VAL A CA 1
ATOM 798 C C . VAL A 1 103 ? -6.812 -6.674 -18.742 1.00 54.25 103 VAL A C 1
ATOM 800 O O . VAL A 1 103 ? -7.568 -6.835 -19.699 1.00 54.25 103 VAL A O 1
ATOM 803 N N . VAL A 1 104 ? -6.942 -7.306 -17.579 1.00 52.34 104 VAL A N 1
ATOM 804 C CA . VAL A 1 104 ? -8.198 -7.920 -17.134 1.00 52.34 104 VAL A CA 1
ATOM 805 C C . VAL A 1 104 ? -8.864 -6.939 -16.190 1.00 52.34 104 VAL A C 1
ATOM 807 O O . VAL A 1 104 ? -8.112 -6.353 -15.374 1.00 52.34 104 VAL A O 1
#

InterPro domains:
  IPR000757 Beta-glucanase-like, N-terminal domain [PF00722] (17-101)
  IPR000757 Beta-glucanase-like, N-terminal domain [PS51762] (10-104)
  IPR013320 Concanavalin A-like lectin/glucanase domain superfamily [SSF49899] (16-98)
  IPR044791 Beta-glucanase/XTH [PTHR31062] (2-98)

pLDDT: mean 89.02, std 14.48, range [45.06, 98.56]

Secondary structure (DSSP, 8-state):
---------------HHHHEEEEE-TTSEEEEGGGTEEEE---SS---EEEESS--SS--------PPPB--TT-EEEEEEE-SSSS--EEEEEEE--SSB---

Organism: Punica granatum (NCBI:txid22663)